Protein AF-A0A0K8TPY4-F1 (afdb_monomer_lite)

pLDDT: mean 91.15, std 11.18, range [48.56, 98.44]

Structure (mmCIF, N/CA/C/O backbone):
data_AF-A0A0K8TPY4-F1
#
_entry.id   AF-A0A0K8TPY4-F1
#
loop_
_atom_site.group_PDB
_atom_site.id
_atom_site.type_symbol
_atom_site.label_atom_id
_atom_site.label_alt_id
_atom_site.label_comp_id
_atom_site.label_asym_id
_atom_site.label_entity_id
_atom_site.label_seq_id
_atom_site.pdbx_PDB_ins_code
_atom_site.Cartn_x
_atom_site.Cartn_y
_atom_site.Cartn_z
_atom_site.occupancy
_atom_site.B_iso_or_equiv
_atom_site.auth_seq_id
_atom_site.auth_comp_id
_atom_site.auth_asym_id
_atom_site.auth_atom_id
_atom_site.pdbx_PDB_model_num
ATOM 1 N N . ASP A 1 1 ? 1.309 9.731 -10.030 1.00 76.31 1 ASP A N 1
ATOM 2 C CA . ASP A 1 1 ? 1.058 9.017 -8.766 1.00 76.31 1 ASP A CA 1
ATOM 3 C C . ASP A 1 1 ? 2.123 9.314 -7.735 1.00 76.31 1 ASP A C 1
ATOM 5 O O . ASP A 1 1 ? 3.241 9.668 -8.101 1.00 76.31 1 ASP A O 1
ATOM 9 N N . VAL A 1 2 ? 1.760 9.211 -6.458 1.00 92.19 2 VAL A N 1
ATOM 10 C CA . VAL A 1 2 ? 2.708 9.278 -5.339 1.00 92.19 2 VAL A CA 1
ATOM 11 C C . VAL A 1 2 ? 3.405 7.926 -5.245 1.00 92.19 2 VAL A C 1
ATOM 13 O O . VAL A 1 2 ? 2.730 6.903 -5.201 1.00 92.19 2 VAL A O 1
ATOM 16 N N . ASN A 1 3 ? 4.739 7.906 -5.213 1.00 96.62 3 ASN A N 1
ATOM 17 C CA . ASN A 1 3 ? 5.468 6.676 -4.923 1.00 96.62 3 ASN A CA 1
ATOM 18 C C . ASN A 1 3 ? 5.595 6.503 -3.407 1.00 96.62 3 ASN A C 1
ATOM 20 O O . ASN A 1 3 ? 6.408 7.164 -2.762 1.00 96.62 3 ASN A O 1
ATOM 24 N N . PHE A 1 4 ? 4.799 5.596 -2.851 1.00 97.00 4 PHE A N 1
ATOM 25 C CA . PHE A 1 4 ? 4.757 5.292 -1.428 1.00 97.00 4 PHE A CA 1
ATOM 26 C C . PHE A 1 4 ? 6.056 4.682 -0.901 1.00 97.00 4 PHE A C 1
ATOM 28 O O . PHE A 1 4 ? 6.287 4.752 0.303 1.00 97.00 4 PHE A O 1
ATOM 35 N N . SER A 1 5 ? 6.938 4.163 -1.761 1.00 95.94 5 SER A N 1
ATOM 36 C CA . SER A 1 5 ? 8.258 3.677 -1.339 1.00 95.94 5 SER A CA 1
ATOM 37 C C . SER A 1 5 ? 9.234 4.803 -0.973 1.00 95.94 5 SER A C 1
ATOM 39 O O . SER A 1 5 ? 10.305 4.527 -0.436 1.00 95.94 5 SER A O 1
ATOM 41 N N . LEU A 1 6 ? 8.915 6.062 -1.295 1.00 96.88 6 LEU A N 1
ATOM 42 C CA . LEU A 1 6 ? 9.808 7.197 -1.074 1.00 96.88 6 LEU A CA 1
ATOM 43 C C . LEU A 1 6 ? 9.426 8.008 0.180 1.00 96.88 6 LEU A C 1
ATOM 45 O O . LEU A 1 6 ? 8.251 8.013 0.573 1.00 96.88 6 LEU A O 1
ATOM 49 N N . PRO A 1 7 ? 10.386 8.710 0.816 1.00 96.94 7 PRO A N 1
ATOM 50 C CA . PRO A 1 7 ? 10.131 9.530 2.004 1.00 96.94 7 PRO A CA 1
ATOM 51 C C . PRO A 1 7 ? 9.099 10.643 1.793 1.00 96.94 7 PRO A C 1
ATOM 53 O O . PRO A 1 7 ? 8.384 11.004 2.720 1.00 96.94 7 PRO A O 1
ATOM 56 N N . GLU A 1 8 ? 8.970 11.172 0.579 1.00 96.12 8 GLU A N 1
ATOM 57 C CA . GLU A 1 8 ? 8.032 12.248 0.247 1.00 96.12 8 GLU A CA 1
ATOM 58 C C . GLU A 1 8 ? 6.567 11.830 0.455 1.00 96.12 8 GLU A C 1
ATOM 60 O O . GLU A 1 8 ? 5.702 12.680 0.672 1.00 96.12 8 GLU A O 1
ATOM 65 N N . ALA A 1 9 ? 6.275 10.524 0.438 1.00 96.94 9 ALA A N 1
ATOM 66 C CA . ALA A 1 9 ? 4.938 10.007 0.710 1.00 96.94 9 ALA A CA 1
ATOM 67 C C . ALA A 1 9 ? 4.538 10.106 2.194 1.00 96.94 9 ALA A C 1
ATOM 69 O O . ALA A 1 9 ? 3.348 10.042 2.502 1.00 96.94 9 ALA A O 1
ATOM 70 N N . GLU A 1 10 ? 5.491 10.300 3.113 1.00 97.00 10 GLU A N 1
ATOM 71 C CA . GLU A 1 10 ? 5.238 10.332 4.562 1.00 97.00 10 GLU A CA 1
ATOM 72 C C . GLU A 1 10 ? 4.232 11.399 4.971 1.00 97.00 10 GLU A C 1
ATOM 74 O O . GLU A 1 10 ? 3.393 11.162 5.838 1.00 97.00 10 GLU A O 1
ATOM 79 N N . THR A 1 11 ? 4.274 12.571 4.334 1.00 97.75 11 THR A N 1
ATOM 80 C CA . THR A 1 11 ? 3.329 13.650 4.640 1.00 97.75 11 THR A CA 1
ATOM 81 C C . THR A 1 11 ? 1.893 13.224 4.347 1.00 97.75 11 THR A C 1
ATOM 83 O O . THR A 1 11 ? 0.995 13.505 5.140 1.00 97.75 11 THR A O 1
ATOM 86 N N . LEU A 1 12 ? 1.671 12.503 3.244 1.00 97.31 12 LEU A N 1
ATOM 87 C CA . LEU A 1 12 ? 0.352 11.981 2.895 1.00 97.31 12 LEU A CA 1
ATOM 88 C C . LEU A 1 12 ? -0.056 10.831 3.823 1.00 97.31 12 LEU A C 1
ATOM 90 O O . LEU A 1 12 ? -1.187 10.820 4.299 1.00 97.31 12 LEU A O 1
ATOM 94 N N . LEU A 1 13 ? 0.855 9.896 4.111 1.00 97.69 13 LEU A N 1
ATOM 95 C CA . LEU A 1 13 ? 0.590 8.769 5.013 1.00 97.69 13 LEU A CA 1
ATOM 96 C C . LEU A 1 13 ? 0.211 9.248 6.417 1.00 97.69 13 LEU A C 1
ATOM 98 O O . LEU A 1 13 ? -0.793 8.806 6.970 1.00 97.69 13 LEU A O 1
ATOM 102 N N . THR A 1 14 ? 0.966 10.207 6.953 1.00 98.12 14 THR A N 1
ATOM 103 C CA . THR A 1 14 ? 0.694 10.828 8.254 1.00 98.12 14 THR A CA 1
ATOM 104 C C . THR A 1 14 ? -0.656 11.536 8.242 1.00 98.12 14 THR A C 1
ATOM 106 O O . THR A 1 14 ? -1.456 11.351 9.148 1.00 98.12 14 THR A O 1
ATOM 109 N N . PHE A 1 15 ? -0.966 12.295 7.187 1.00 98.38 15 PHE A N 1
ATOM 110 C CA . PHE A 1 15 ? -2.265 12.955 7.065 1.00 98.38 15 PHE A CA 1
ATOM 111 C C . PHE A 1 15 ? -3.432 11.957 7.032 1.00 98.38 15 PHE A C 1
ATOM 113 O O . PHE A 1 15 ? -4.429 12.167 7.722 1.00 98.38 15 PHE A O 1
ATOM 120 N N . LEU A 1 16 ? -3.315 10.874 6.257 1.00 98.38 16 LEU A N 1
ATOM 121 C CA . LEU A 1 16 ? -4.354 9.846 6.153 1.00 98.38 16 LEU A CA 1
ATOM 122 C C . LEU A 1 16 ? -4.578 9.129 7.487 1.00 98.38 16 LEU A C 1
ATOM 124 O O . LEU A 1 16 ? -5.727 8.944 7.898 1.00 98.38 16 LEU A O 1
ATOM 128 N N . LYS A 1 17 ? -3.489 8.812 8.189 1.00 98.00 17 LYS A N 1
ATOM 129 C CA . LYS A 1 17 ? -3.540 8.228 9.524 1.00 98.00 17 LYS A CA 1
ATOM 130 C C . LYS A 1 17 ? -4.160 9.188 10.539 1.00 98.00 17 LYS A C 1
ATOM 132 O O . LYS A 1 17 ? -5.126 8.834 11.199 1.00 98.00 17 LYS A O 1
ATOM 137 N N . ASP A 1 18 ? -3.674 10.419 10.631 1.00 98.25 18 ASP A N 1
ATOM 138 C CA . ASP A 1 18 ? -4.071 11.336 11.703 1.00 98.25 18 ASP A CA 1
ATOM 139 C C . ASP A 1 18 ? -5.473 11.927 11.509 1.00 98.25 18 ASP A C 1
ATOM 141 O O . ASP A 1 18 ? -6.139 12.285 12.481 1.00 98.25 18 ASP A O 1
ATOM 145 N N . LYS A 1 19 ? -5.925 12.098 10.259 1.00 98.44 19 LYS A N 1
ATOM 146 C CA . LYS A 1 19 ? -7.234 12.708 9.961 1.00 98.44 19 LYS A CA 1
ATOM 147 C C . LYS A 1 19 ? -8.345 11.707 9.738 1.00 98.44 19 LYS A C 1
ATOM 149 O O . LYS A 1 19 ? -9.499 12.040 10.001 1.00 98.44 19 LYS A O 1
ATOM 154 N N . PHE A 1 20 ? -8.013 10.526 9.235 1.00 97.88 20 PHE A N 1
ATOM 155 C CA . PHE A 1 20 ? -9.012 9.537 8.847 1.00 97.88 20 PHE A CA 1
ATOM 156 C C . PHE A 1 20 ? -8.796 8.182 9.503 1.00 97.88 20 PHE A C 1
ATOM 158 O O . PHE A 1 20 ? -9.599 7.290 9.242 1.00 97.88 20 PHE A O 1
ATOM 165 N N . GLU A 1 21 ? -7.750 8.026 10.325 1.00 97.81 21 GLU A N 1
ATOM 166 C CA . GLU A 1 21 ? -7.363 6.753 10.951 1.00 97.81 21 GLU A CA 1
ATOM 167 C C . GLU A 1 21 ? -7.178 5.644 9.903 1.00 97.81 21 GLU A C 1
ATOM 169 O O . GLU A 1 21 ? -7.439 4.471 10.157 1.00 97.81 21 GLU A O 1
ATOM 174 N N . LEU A 1 22 ? -6.766 6.034 8.692 1.00 98.00 22 LEU A N 1
ATOM 175 C CA . LEU A 1 22 ? -6.498 5.126 7.588 1.00 98.00 22 LEU A CA 1
ATOM 176 C C . LEU A 1 22 ? -5.032 4.716 7.623 1.00 98.00 22 LEU A C 1
ATOM 178 O O . LEU A 1 22 ? -4.141 5.546 7.440 1.00 98.00 22 LEU A O 1
ATOM 182 N N . GLU A 1 23 ? -4.787 3.425 7.805 1.00 95.81 23 GLU A N 1
ATOM 183 C CA . GLU A 1 23 ? -3.448 2.850 7.741 1.00 95.81 23 GLU A CA 1
ATOM 184 C C . GLU A 1 23 ? -3.228 2.173 6.392 1.00 95.81 23 GLU A C 1
ATOM 186 O O . GLU A 1 23 ? -4.136 1.550 5.837 1.00 95.81 23 GLU A O 1
ATOM 191 N N . MET A 1 24 ? -2.020 2.317 5.845 1.00 96.31 24 MET A N 1
ATOM 192 C CA . MET A 1 24 ? -1.626 1.614 4.628 1.00 96.31 24 MET A CA 1
ATOM 193 C C . MET A 1 24 ? -1.375 0.143 4.960 1.00 96.31 24 MET A C 1
ATOM 195 O O . MET A 1 24 ? -0.592 -0.166 5.855 1.00 96.31 24 MET A O 1
ATOM 199 N N . ILE A 1 25 ? -2.043 -0.747 4.232 1.00 96.19 25 ILE A N 1
ATOM 200 C CA . ILE A 1 25 ? -2.052 -2.184 4.510 1.00 96.19 25 ILE A CA 1
ATOM 201 C C . ILE A 1 25 ? -0.976 -2.917 3.706 1.00 96.19 25 ILE A C 1
ATOM 203 O O . ILE A 1 25 ? -0.348 -3.834 4.231 1.00 96.19 25 ILE A O 1
ATOM 207 N N . ASN A 1 26 ? -0.730 -2.537 2.445 1.00 94.88 26 ASN A N 1
ATOM 208 C CA . ASN A 1 26 ? 0.408 -3.090 1.704 1.00 94.88 26 ASN A CA 1
ATOM 209 C C . ASN A 1 26 ? 1.712 -2.422 2.134 1.00 94.88 26 ASN A C 1
ATOM 211 O O . ASN A 1 26 ? 1.736 -1.249 2.510 1.00 94.88 26 ASN A O 1
ATOM 215 N N . GLY A 1 27 ? 2.814 -3.166 2.054 1.00 93.38 27 GLY A N 1
ATOM 216 C CA . GLY A 1 27 ? 4.121 -2.630 2.377 1.00 93.38 27 GLY A CA 1
ATOM 217 C C . GLY A 1 27 ? 4.512 -1.523 1.407 1.00 93.38 27 GLY A C 1
ATOM 218 O O . GLY A 1 27 ? 4.367 -1.631 0.191 1.00 93.38 27 GLY A O 1
ATOM 219 N N . ARG A 1 28 ? 5.084 -0.445 1.943 1.00 94.62 28 ARG A N 1
ATOM 220 C CA . ARG A 1 28 ? 5.617 0.663 1.133 1.00 94.62 28 ARG A CA 1
ATOM 221 C C . ARG A 1 28 ? 6.705 0.216 0.162 1.00 94.62 28 ARG A C 1
ATOM 223 O O . ARG A 1 28 ? 6.861 0.804 -0.903 1.00 94.62 28 ARG A O 1
ATOM 230 N N . ASN A 1 29 ? 7.429 -0.834 0.530 1.00 93.12 29 ASN A N 1
ATOM 231 C CA . ASN A 1 29 ? 8.518 -1.402 -0.254 1.00 93.12 29 ASN A CA 1
ATOM 232 C C . ASN A 1 29 ? 8.094 -2.649 -1.043 1.00 93.12 29 ASN A C 1
ATOM 234 O O . ASN A 1 29 ? 8.974 -3.319 -1.574 1.00 93.12 29 ASN A O 1
ATOM 238 N N . ASP A 1 30 ? 6.789 -2.940 -1.128 1.00 93.38 30 ASP A N 1
ATOM 239 C CA . ASP A 1 30 ? 6.235 -4.019 -1.948 1.00 93.38 30 ASP A CA 1
ATOM 240 C C . ASP A 1 30 ? 5.792 -3.434 -3.299 1.00 93.38 30 ASP A C 1
ATOM 242 O O . ASP A 1 30 ? 4.743 -2.787 -3.375 1.00 93.38 30 ASP A O 1
ATOM 246 N N . PRO A 1 31 ? 6.574 -3.607 -4.383 1.00 94.06 31 PRO A N 1
ATOM 247 C CA . PRO A 1 31 ? 6.314 -2.892 -5.619 1.00 94.06 31 PRO A CA 1
ATOM 248 C C . PRO A 1 31 ? 5.007 -3.313 -6.281 1.00 94.06 31 PRO A C 1
ATOM 250 O O . PRO A 1 31 ? 4.786 -4.482 -6.614 1.00 94.06 31 PRO A O 1
ATOM 253 N N . THR A 1 32 ? 4.183 -2.320 -6.588 1.00 96.44 32 THR A N 1
ATOM 254 C CA . THR A 1 32 ? 2.922 -2.491 -7.314 1.00 96.44 32 THR A CA 1
ATOM 255 C C . THR A 1 32 ? 3.077 -2.290 -8.814 1.00 96.44 32 THR A C 1
ATOM 257 O O . THR A 1 32 ? 2.115 -2.379 -9.567 1.00 96.44 32 THR A O 1
ATOM 260 N N . THR A 1 33 ? 4.308 -2.108 -9.293 1.00 96.44 33 THR A N 1
ATOM 261 C CA . THR A 1 33 ? 4.626 -2.063 -10.722 1.00 96.44 33 THR A CA 1
ATOM 262 C C . THR A 1 33 ? 5.846 -2.909 -11.065 1.00 96.44 33 THR A C 1
ATOM 264 O O . THR A 1 33 ? 6.703 -3.196 -10.226 1.00 96.44 33 THR A O 1
ATOM 267 N N . LYS A 1 34 ? 5.980 -3.251 -12.350 1.00 94.88 34 LYS A N 1
ATOM 268 C CA . LYS A 1 34 ? 7.182 -3.908 -12.893 1.00 94.88 34 LYS A CA 1
ATOM 269 C C . LYS A 1 34 ? 8.450 -3.057 -12.793 1.00 94.88 34 LYS A C 1
ATOM 271 O O . LYS A 1 34 ? 9.544 -3.607 -12.844 1.00 94.88 34 LYS A O 1
ATOM 276 N N . GLY A 1 35 ? 8.314 -1.738 -12.662 1.00 93.81 35 GLY A N 1
ATOM 277 C CA . GLY A 1 35 ? 9.443 -0.819 -12.500 1.00 93.81 35 GLY A CA 1
ATOM 278 C C . GLY A 1 35 ? 9.934 -0.672 -11.065 1.00 93.81 35 GLY A C 1
ATOM 279 O O . GLY A 1 35 ? 10.777 0.182 -10.816 1.00 93.81 35 GLY A O 1
ATOM 280 N N . 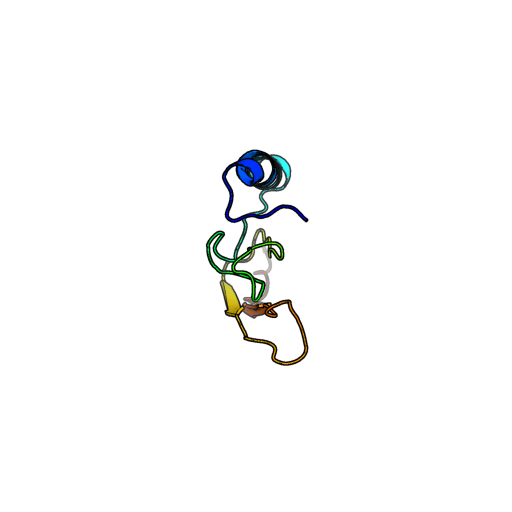GLY A 1 36 ? 9.408 -1.456 -10.119 1.00 93.88 36 GLY A N 1
ATOM 281 C CA . GLY A 1 36 ? 9.847 -1.401 -8.726 1.00 93.88 36 GLY A CA 1
ATOM 282 C C . GLY A 1 36 ? 9.240 -0.249 -7.920 1.00 93.88 36 GLY A C 1
ATOM 283 O O . GLY A 1 36 ? 9.691 0.003 -6.809 1.00 93.88 36 GLY A O 1
ATOM 284 N N . THR A 1 37 ? 8.234 0.452 -8.452 1.00 96.31 37 THR A N 1
ATOM 285 C CA . THR A 1 37 ? 7.545 1.532 -7.730 1.00 96.31 37 THR A CA 1
ATOM 286 C C . THR A 1 37 ? 6.320 1.015 -6.983 1.00 96.31 37 THR A C 1
ATOM 288 O O . THR A 1 37 ? 5.654 0.084 -7.440 1.00 96.31 37 THR A O 1
ATOM 291 N N . THR A 1 38 ? 5.988 1.668 -5.870 1.00 97.31 38 THR A N 1
ATOM 292 C CA . THR A 1 38 ? 4.780 1.400 -5.081 1.00 97.31 38 THR A CA 1
ATOM 293 C C . THR A 1 38 ? 3.846 2.591 -5.229 1.00 97.31 38 THR A C 1
ATOM 295 O O . THR A 1 38 ? 3.937 3.550 -4.472 1.00 97.31 38 THR A O 1
ATOM 298 N N . ILE A 1 39 ? 2.994 2.580 -6.251 1.00 96.75 39 ILE A N 1
ATOM 299 C CA . ILE A 1 39 ? 2.083 3.701 -6.558 1.00 96.75 39 ILE A CA 1
ATOM 300 C C . ILE A 1 39 ? 0.613 3.356 -6.322 1.00 96.75 39 ILE A C 1
ATOM 302 O O . ILE A 1 39 ? -0.191 4.246 -6.062 1.00 96.75 39 ILE A O 1
ATOM 306 N N . ASP A 1 40 ? 0.286 2.066 -6.334 1.00 96.00 40 ASP A N 1
ATOM 307 C CA . ASP A 1 40 ? -0.988 1.543 -5.855 1.00 96.00 40 ASP A CA 1
ATOM 308 C C . ASP A 1 40 ? -0.888 1.230 -4.350 1.00 96.00 40 ASP A C 1
ATOM 310 O O . ASP A 1 40 ? 0.078 0.608 -3.896 1.00 96.00 40 ASP A O 1
ATOM 314 N N . ALA A 1 41 ? -1.875 1.673 -3.568 1.00 95.88 41 ALA A N 1
ATOM 315 C CA . ALA A 1 41 ? -1.910 1.488 -2.120 1.00 95.88 41 ALA A CA 1
ATOM 316 C C . ALA A 1 41 ? -3.319 1.140 -1.631 1.00 95.88 41 ALA A C 1
ATOM 318 O O . ALA A 1 41 ? -4.312 1.716 -2.078 1.00 95.88 41 ALA A O 1
ATOM 319 N N . VAL A 1 42 ? -3.394 0.206 -0.686 1.00 96.62 42 VAL A N 1
ATOM 320 C CA . VAL A 1 42 ? -4.617 -0.183 0.016 1.00 96.62 42 VAL A CA 1
ATOM 321 C C . VAL A 1 42 ? -4.577 0.446 1.397 1.00 96.62 42 VAL A C 1
ATOM 323 O O . VAL A 1 42 ? -3.633 0.219 2.149 1.00 96.62 42 VAL A O 1
ATOM 326 N N . PHE A 1 43 ? -5.612 1.207 1.736 1.00 96.94 43 PHE A N 1
ATOM 327 C CA . PHE A 1 43 ? -5.791 1.774 3.066 1.00 96.94 43 PHE A CA 1
ATOM 328 C C . PHE A 1 43 ? -7.019 1.163 3.725 1.00 96.94 43 PHE A C 1
ATOM 330 O O . PHE A 1 43 ? -8.044 0.981 3.064 1.00 96.94 43 PHE A O 1
ATOM 337 N N . ALA A 1 44 ? -6.932 0.873 5.017 1.00 95.88 44 ALA A N 1
ATOM 338 C CA . ALA A 1 44 ? -8.069 0.386 5.782 1.00 95.88 44 ALA A CA 1
ATOM 339 C C . ALA A 1 44 ? -8.107 0.995 7.183 1.00 95.88 44 ALA A C 1
ATOM 341 O O . ALA A 1 44 ? -7.128 1.545 7.684 1.00 95.88 44 ALA A O 1
ATOM 342 N N . ARG A 1 45 ? -9.287 0.887 7.790 1.00 95.38 45 ARG A N 1
ATOM 343 C CA . ARG A 1 45 ? -9.584 1.277 9.163 1.00 95.38 45 ARG A CA 1
ATOM 344 C C . ARG A 1 45 ? -10.642 0.334 9.709 1.00 95.38 45 ARG A C 1
ATOM 346 O O . ARG A 1 45 ? -11.577 0.012 8.981 1.00 95.38 45 ARG A O 1
ATOM 353 N N . ASN A 1 46 ? -10.529 -0.042 10.982 1.00 91.69 46 ASN A N 1
ATOM 354 C CA . ASN A 1 46 ? -11.489 -0.916 11.667 1.00 91.69 46 ASN A CA 1
ATOM 355 C C . ASN A 1 46 ? -11.693 -2.265 10.949 1.00 91.69 46 ASN A C 1
ATOM 357 O O . ASN A 1 46 ? -12.789 -2.815 10.955 1.00 91.69 46 ASN A O 1
ATOM 361 N N . ILE A 1 47 ? -10.642 -2.780 10.303 1.00 90.31 47 ILE A N 1
ATOM 362 C CA . ILE A 1 47 ? -10.620 -4.121 9.713 1.00 90.31 47 ILE A CA 1
ATOM 363 C C . ILE A 1 47 ? -9.495 -4.894 10.391 1.00 90.31 47 ILE A C 1
ATOM 365 O O . ILE A 1 47 ? -8.324 -4.653 10.112 1.00 90.31 47 ILE A O 1
ATOM 369 N N . GLU A 1 48 ? -9.852 -5.808 11.290 1.00 86.50 48 GLU A N 1
ATOM 370 C CA . GLU A 1 48 ? -8.876 -6.584 12.068 1.00 86.50 48 GLU A CA 1
ATOM 371 C C . GLU A 1 48 ? -8.154 -7.638 11.224 1.00 86.50 48 GLU A C 1
ATOM 373 O O . GLU A 1 48 ? -6.976 -7.918 11.436 1.00 86.50 48 GLU A O 1
ATOM 378 N N . LYS A 1 49 ? -8.863 -8.226 10.254 1.00 90.12 49 LYS A N 1
ATOM 379 C CA . LYS A 1 49 ? -8.368 -9.334 9.436 1.00 90.12 49 LYS A CA 1
ATOM 380 C C . LYS A 1 49 ? -8.461 -8.992 7.956 1.00 90.12 49 LYS A C 1
ATOM 382 O O . LYS A 1 49 ? -9.451 -9.280 7.283 1.00 90.12 49 LYS A O 1
ATOM 387 N N . ILE A 1 50 ? -7.397 -8.376 7.456 1.00 93.50 50 ILE A N 1
ATOM 388 C CA . ILE A 1 50 ? -7.178 -8.153 6.029 1.00 93.50 50 ILE A CA 1
ATOM 389 C C . ILE A 1 50 ? -5.874 -8.828 5.600 1.00 93.50 50 ILE A C 1
ATOM 391 O O . ILE A 1 50 ? -4.804 -8.550 6.133 1.00 93.50 50 ILE A O 1
ATOM 395 N N . GLU A 1 51 ? -5.966 -9.731 4.628 1.00 93.88 51 GLU A N 1
ATOM 396 C CA . GLU A 1 51 ? -4.815 -10.340 3.963 1.00 93.88 51 GLU A CA 1
ATOM 397 C C . GLU A 1 51 ? -4.673 -9.722 2.570 1.00 93.88 51 GLU A C 1
ATOM 399 O O . GLU A 1 51 ? -5.650 -9.606 1.826 1.00 93.88 51 GLU A O 1
ATOM 404 N N . LEU A 1 52 ? -3.451 -9.349 2.194 1.00 94.88 52 LEU A N 1
ATOM 405 C CA . LEU A 1 52 ? -3.149 -8.850 0.857 1.00 94.88 52 LEU A CA 1
ATOM 406 C C . LEU A 1 52 ? -2.331 -9.865 0.071 1.00 94.88 52 LEU A C 1
ATOM 408 O O . LEU A 1 52 ? -1.312 -10.363 0.543 1.00 94.88 52 LEU A O 1
ATOM 412 N N . LYS A 1 53 ? -2.733 -10.110 -1.175 1.00 94.94 53 LYS A N 1
ATOM 413 C CA . LYS A 1 53 ? -2.028 -10.986 -2.114 1.00 94.94 53 LYS A CA 1
ATOM 414 C C . LYS A 1 53 ? -1.568 -10.180 -3.314 1.00 94.94 53 LYS A C 1
ATOM 416 O O . LYS A 1 53 ? -2.380 -9.584 -4.018 1.00 94.94 53 LYS A O 1
ATOM 421 N N . HIS A 1 54 ? -0.259 -10.164 -3.528 1.00 93.81 54 HIS A N 1
ATOM 422 C CA . HIS A 1 54 ? 0.369 -9.470 -4.646 1.00 93.81 54 HIS A CA 1
ATOM 423 C C . HIS A 1 54 ? 0.594 -10.458 -5.786 1.00 93.81 54 HIS A C 1
ATOM 425 O O . HIS A 1 54 ? 1.092 -11.564 -5.572 1.00 93.81 54 HIS A O 1
ATOM 431 N N . PHE A 1 55 ? 0.240 -10.056 -7.003 1.00 94.31 55 PHE A N 1
ATOM 432 C CA . PHE A 1 55 ? 0.386 -10.888 -8.190 1.00 94.31 55 PHE A CA 1
ATOM 433 C C . PHE A 1 55 ? 1.170 -10.163 -9.275 1.00 94.31 55 PHE A C 1
ATOM 435 O O . PHE A 1 55 ? 1.074 -8.950 -9.441 1.00 94.31 55 PHE A O 1
ATOM 442 N N . VAL A 1 56 ? 1.907 -10.929 -10.075 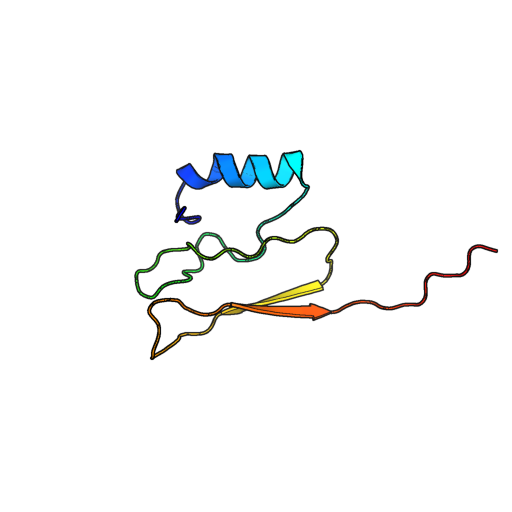1.00 92.69 56 VAL A N 1
ATOM 443 C CA . VAL A 1 56 ? 2.564 -10.408 -11.275 1.00 92.69 56 VAL A CA 1
ATOM 444 C C . VAL A 1 56 ? 1.574 -10.466 -12.433 1.00 92.69 56 VAL A C 1
ATOM 446 O O . VAL A 1 56 ? 1.071 -11.536 -12.774 1.00 92.69 56 VAL A O 1
ATOM 449 N N . SER A 1 57 ? 1.309 -9.325 -13.070 1.00 93.00 57 SER A N 1
ATOM 450 C CA . SER A 1 57 ? 0.540 -9.298 -14.317 1.00 93.00 57 SER A CA 1
ATOM 451 C C . SER A 1 57 ? 1.467 -9.390 -15.522 1.00 93.00 57 SER A C 1
ATOM 453 O O . SER A 1 57 ? 2.418 -8.623 -15.652 1.00 93.00 57 SER A O 1
ATOM 455 N N . TYR A 1 58 ? 1.180 -10.287 -16.464 1.00 92.25 58 TYR A N 1
ATOM 456 C CA . TYR A 1 58 ? 1.946 -10.368 -17.712 1.00 92.25 58 TYR A CA 1
ATOM 457 C C . TYR A 1 58 ? 1.510 -9.317 -18.740 1.00 92.25 58 TYR A C 1
ATOM 459 O O . TYR A 1 58 ? 2.353 -8.808 -19.473 1.00 92.25 58 TYR A O 1
ATOM 467 N N . PHE A 1 59 ? 0.232 -8.933 -18.738 1.00 94.62 59 PHE A N 1
ATOM 468 C CA . PHE A 1 59 ? -0.371 -8.022 -19.719 1.00 94.62 59 PHE A CA 1
ATOM 469 C C . PHE A 1 59 ? -0.481 -6.565 -19.244 1.00 94.62 59 PHE A C 1
ATOM 471 O O . PHE A 1 59 ? -0.787 -5.691 -20.047 1.00 94.62 59 PHE A O 1
ATOM 478 N N . SER A 1 60 ? -0.232 -6.288 -17.961 1.00 96.06 60 SER A N 1
ATOM 479 C CA . SER A 1 60 ? -0.206 -4.931 -17.401 1.00 96.06 60 SER A CA 1
ATOM 480 C C . SER A 1 60 ? 1.193 -4.553 -16.920 1.00 96.06 60 SER A C 1
ATOM 482 O O . SER A 1 60 ? 2.031 -5.416 -16.650 1.00 96.06 60 SER A O 1
ATOM 484 N N . TYR A 1 61 ? 1.457 -3.252 -16.821 1.00 96.00 61 TYR A N 1
ATOM 485 C CA . TYR A 1 61 ? 2.625 -2.727 -16.114 1.00 96.00 61 TYR A CA 1
ATOM 486 C C . TYR A 1 61 ? 2.443 -2.767 -14.587 1.00 96.00 61 TYR A C 1
ATOM 488 O O . TYR A 1 61 ? 3.421 -2.925 -13.854 1.00 96.00 61 TYR A O 1
ATOM 496 N N . HIS A 1 62 ? 1.194 -2.668 -14.129 1.00 96.25 62 HIS A N 1
ATOM 497 C CA . HIS A 1 62 ? 0.826 -2.753 -12.720 1.00 96.25 62 HIS A CA 1
ATOM 498 C C . HIS A 1 62 ? 0.697 -4.213 -12.276 1.00 96.25 62 HIS A C 1
ATOM 500 O O . HIS A 1 62 ? 0.170 -5.062 -13.004 1.00 96.25 62 HIS A O 1
ATOM 506 N N . ASN A 1 63 ? 1.165 -4.481 -11.063 1.00 95.06 63 ASN A N 1
ATOM 507 C CA . ASN A 1 63 ? 1.026 -5.734 -10.340 1.00 95.06 63 ASN A CA 1
ATOM 508 C C . ASN A 1 63 ? -0.251 -5.651 -9.493 1.00 95.06 63 ASN A C 1
ATOM 510 O O . ASN A 1 63 ? -0.305 -4.846 -8.563 1.00 95.06 63 ASN A O 1
ATOM 514 N N . PRO A 1 64 ? -1.299 -6.427 -9.812 1.00 95.38 64 PRO A N 1
ATOM 515 C CA . PRO A 1 64 ? -2.550 -6.351 -9.077 1.00 95.38 64 PRO A CA 1
ATOM 516 C C . PRO A 1 64 ? -2.382 -6.795 -7.621 1.00 95.38 64 PRO A C 1
ATOM 518 O O . PRO A 1 64 ? -1.694 -7.776 -7.322 1.00 95.38 64 PRO A O 1
ATOM 521 N N . ILE A 1 65 ? -3.083 -6.085 -6.739 1.00 96.31 65 ILE A N 1
ATOM 522 C CA . ILE A 1 65 ? -3.268 -6.446 -5.335 1.00 96.31 65 ILE A CA 1
ATOM 523 C C . ILE A 1 65 ? -4.685 -6.996 -5.178 1.00 96.31 65 ILE A C 1
ATOM 525 O O . ILE A 1 65 ? -5.653 -6.387 -5.636 1.00 96.31 65 ILE A O 1
ATOM 529 N N . VAL A 1 66 ? -4.806 -8.151 -4.532 1.00 96.06 66 VAL A N 1
ATOM 530 C CA . VAL A 1 66 ? -6.087 -8.746 -4.145 1.00 96.06 66 VAL A CA 1
ATOM 531 C C . VAL A 1 66 ? -6.189 -8.729 -2.629 1.00 96.06 66 VAL A C 1
ATOM 533 O O . VAL A 1 66 ? -5.290 -9.215 -1.943 1.00 96.06 66 VAL A O 1
ATOM 536 N N . ASN A 1 67 ? -7.302 -8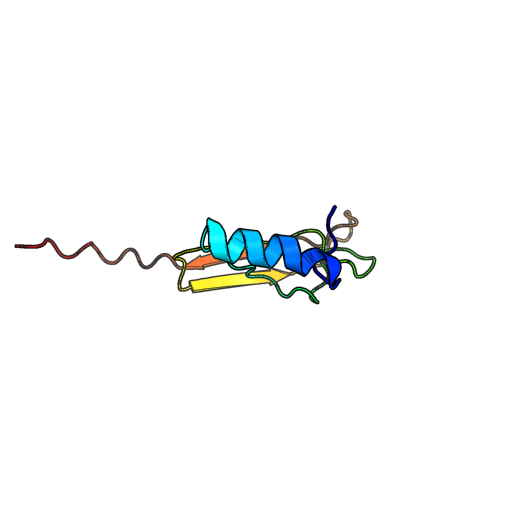.213 -2.118 1.00 94.56 67 ASN A N 1
ATOM 537 C CA . ASN A 1 67 ? -7.565 -8.117 -0.687 1.00 94.56 67 ASN A CA 1
ATOM 538 C C . ASN A 1 67 ? -8.542 -9.227 -0.294 1.00 94.56 67 ASN A C 1
ATOM 540 O O . ASN A 1 67 ? -9.590 -9.376 -0.924 1.00 94.56 67 ASN A O 1
ATOM 544 N N . VAL A 1 68 ? -8.224 -9.978 0.754 1.00 94.19 68 VAL A N 1
ATOM 545 C CA . VAL A 1 68 ? -9.135 -10.931 1.390 1.00 94.19 68 VAL A CA 1
ATOM 546 C C . VAL A 1 68 ? -9.486 -10.364 2.755 1.00 94.19 68 VAL A C 1
ATOM 548 O O . VAL A 1 68 ? -8.610 -10.176 3.595 1.00 94.19 68 VAL A O 1
ATOM 551 N N . ILE A 1 69 ? -10.761 -10.047 2.951 1.00 93.25 69 ILE A N 1
ATOM 552 C CA . ILE A 1 69 ? -11.270 -9.492 4.203 1.00 93.25 69 ILE A CA 1
ATOM 553 C C . ILE A 1 69 ? -12.083 -10.588 4.878 1.00 93.25 69 ILE A C 1
ATOM 555 O O . ILE A 1 69 ? -13.074 -11.054 4.313 1.00 93.25 69 ILE A O 1
ATOM 559 N N . ASP A 1 70 ? -11.649 -10.996 6.065 1.00 89.69 70 ASP A N 1
ATOM 560 C CA . ASP A 1 70 ? -12.410 -11.903 6.917 1.00 89.69 70 ASP A CA 1
ATOM 561 C C . ASP A 1 70 ? -13.307 -11.055 7.819 1.00 89.69 70 ASP A C 1
ATOM 563 O O . ASP A 1 70 ? -12.846 -10.404 8.759 1.00 89.69 70 ASP A O 1
ATOM 567 N N . LEU A 1 71 ? -14.587 -10.983 7.459 1.00 83.00 71 LEU A N 1
ATOM 568 C CA . LEU A 1 71 ? -15.580 -10.270 8.245 1.00 83.00 71 LEU A CA 1
ATOM 569 C C . LEU A 1 71 ? -16.048 -11.203 9.356 1.00 83.00 71 LEU A C 1
ATOM 571 O O . LEU A 1 71 ? -16.772 -12.164 9.092 1.00 83.00 71 LEU A O 1
ATOM 575 N N . ASP A 1 72 ? -15.671 -10.898 10.595 1.00 73.75 72 ASP A N 1
ATOM 576 C CA . ASP A 1 72 ? -16.309 -11.524 11.746 1.00 73.75 72 ASP A CA 1
ATO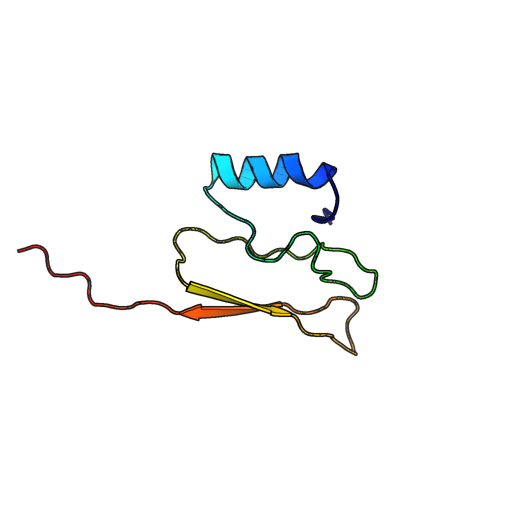M 577 C C . ASP A 1 72 ? -17.728 -10.958 11.874 1.00 73.75 72 ASP A C 1
ATOM 579 O O . ASP A 1 72 ? -17.960 -9.889 12.434 1.00 73.75 72 ASP A O 1
ATOM 583 N N . ILE A 1 73 ? -18.682 -11.657 11.261 1.00 69.25 73 ILE A N 1
ATOM 584 C CA . ILE A 1 73 ? -20.109 -11.327 11.304 1.00 69.25 73 ILE A CA 1
ATOM 585 C C . ILE A 1 73 ? -20.780 -11.968 12.523 1.00 69.25 73 ILE A C 1
ATOM 587 O O . ILE A 1 73 ? -21.959 -12.332 12.464 1.00 69.25 73 ILE A O 1
ATOM 591 N N . SER A 1 74 ? -20.04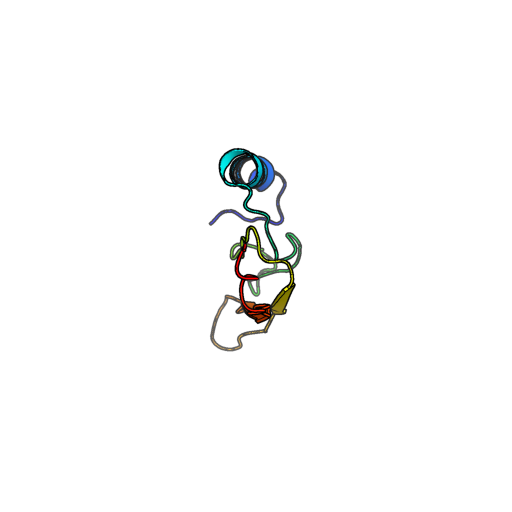1 -12.147 13.623 1.00 67.12 74 SER A N 1
ATOM 592 C CA . SER A 1 74 ? -20.647 -12.519 14.897 1.00 67.12 74 SER A CA 1
ATOM 593 C C . SER A 1 74 ? -21.810 -11.558 15.174 1.00 67.12 74 SER A C 1
ATOM 595 O O . SER A 1 74 ? -21.630 -10.341 15.069 1.00 67.12 74 SER A O 1
ATOM 597 N N . PRO A 1 75 ? -23.030 -12.073 15.424 1.00 60.88 75 PRO A N 1
ATOM 598 C CA . PRO A 1 75 ? -24.185 -11.217 15.630 1.00 60.88 75 PRO A CA 1
ATOM 599 C C . PRO A 1 75 ? -23.866 -10.259 16.773 1.00 60.88 75 PRO A C 1
ATOM 601 O O . PRO A 1 75 ? -23.412 -10.706 17.824 1.00 60.88 75 PRO A O 1
ATOM 604 N N . LEU A 1 76 ? -24.081 -8.959 16.537 1.00 64.31 76 LEU A N 1
ATOM 605 C CA . LEU A 1 76 ? -24.059 -7.943 17.588 1.00 64.31 76 LEU A CA 1
ATOM 606 C C . LEU A 1 76 ? -24.886 -8.509 18.742 1.00 64.31 76 LEU A C 1
ATOM 608 O O . LEU A 1 76 ? -26.077 -8.777 18.551 1.00 64.31 76 LEU A O 1
ATOM 612 N N . GLU A 1 77 ? -24.246 -8.801 19.876 1.00 62.16 77 GLU A N 1
ATOM 613 C CA . GLU A 1 77 ? -24.971 -9.265 21.050 1.00 62.16 77 GLU A CA 1
ATOM 614 C C . GLU A 1 77 ? -26.074 -8.241 21.312 1.00 62.16 77 GLU A C 1
ATOM 616 O O . GLU A 1 77 ? -25.819 -7.038 21.371 1.00 62.16 77 GLU A O 1
ATOM 621 N N . ASN A 1 78 ? -27.322 -8.712 21.342 1.00 55.78 78 ASN A N 1
ATOM 622 C CA . ASN A 1 78 ? -28.448 -7.864 21.690 1.00 55.78 78 ASN A CA 1
ATOM 623 C C . ASN A 1 78 ? -28.184 -7.360 23.111 1.00 55.78 78 ASN A C 1
ATOM 625 O O . ASN A 1 78 ? -28.306 -8.140 24.058 1.00 55.78 78 ASN A O 1
ATOM 629 N N . ASP A 1 79 ? -27.806 -6.089 23.239 1.00 55.69 79 ASP A N 1
ATOM 630 C CA . ASP A 1 79 ? -27.815 -5.383 24.514 1.00 55.69 79 ASP A CA 1
ATOM 631 C C . ASP A 1 79 ? -29.236 -5.510 25.094 1.00 55.69 79 ASP A C 1
ATOM 633 O O . ASP A 1 79 ? -30.195 -4.948 24.554 1.00 55.69 79 ASP A O 1
ATOM 637 N N . ASN A 1 80 ? -29.367 -6.337 26.138 1.00 48.56 80 ASN A N 1
ATOM 638 C CA . ASN A 1 80 ? -30.566 -6.459 26.973 1.00 48.56 80 ASN A CA 1
ATOM 639 C C . ASN A 1 80 ? -30.681 -5.261 27.915 1.00 48.56 80 ASN A C 1
ATOM 641 O O . ASN A 1 80 ? -29.670 -4.947 28.584 1.00 48.56 80 ASN A O 1
#

Radius of gyration: 15.73 Å; chains: 1; bounding box: 41×26×47 Å

Organism: Tabanus bromius (NCBI:txid304241)

Foldseek 3Di:
DDFLLDPVCVVVQCCCCVPPVWHWDDDSQPPQFPVRTNPDTDIDDP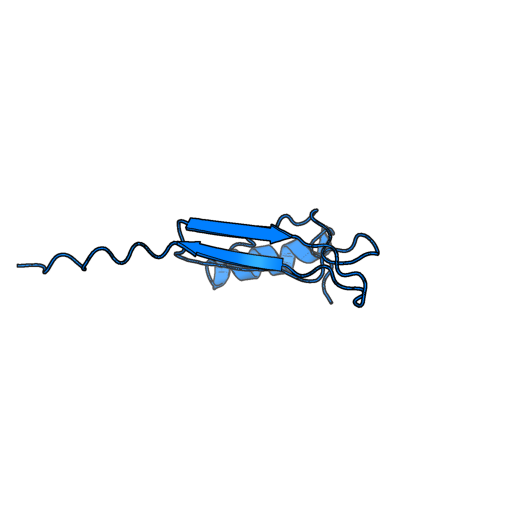QPDKDWDWADDPPDRTTDIDIDGDDPVPDPPPPD

Secondary structure (DSSP, 8-state):
---TTSGGGHHHHHHHHHHH-PEE-S-TTS-SBTTS------EESS-S-EEEEE---SS-SB--EEEEE-----------

Sequence (80 aa):
DVNFSLPEAETLLTFLKDKFELEMINGRNDPTTKGGTTIDAVFARNIEKIELKHFVSYFSYHNPIVNVIDLDISPLENDN